Protein AF-A0A949Y051-F1 (afdb_monomer_lite)

Radius of gyration: 19.14 Å; chains: 1; bounding box: 57×43×47 Å

Secondary structure (DSSP, 8-state):
------THHHHHHTS-----EE-HHHHHHHHT--HHHHHHHHHHTTPPPEEETTEEEEEHHHHHHHHHHHHHS-S-------

pLDDT: mean 73.15, std 18.71, range [40.66, 91.88]

Sequence (82 aa):
MQSQEGPVKRAFEASSPSHYLLTPRELASRFGLSPHETWLVLFRSELRTHLRRGHQVVDVRTFVAAWLDAATAPPNRKGGHR

Structure (mmCIF, N/CA/C/O backbone):
data_AF-A0A949Y051-F1
#
_entry.id   AF-A0A949Y051-F1
#
loop_
_atom_site.group_PDB
_atom_site.id
_atom_site.type_symbol
_atom_site.label_atom_id
_atom_site.label_alt_id
_atom_site.label_comp_id
_atom_site.label_asym_id
_atom_site.label_entity_id
_atom_site.label_seq_id
_atom_site.pdbx_PDB_ins_code
_atom_site.Cartn_x
_atom_site.Cartn_y
_atom_site.Cartn_z
_atom_site.occupancy
_atom_site.B_iso_or_equiv
_atom_site.auth_seq_id
_atom_site.auth_comp_id
_atom_site.auth_asym_id
_atom_site.auth_atom_id
_atom_site.pdbx_PDB_model_num
ATOM 1 N N . MET 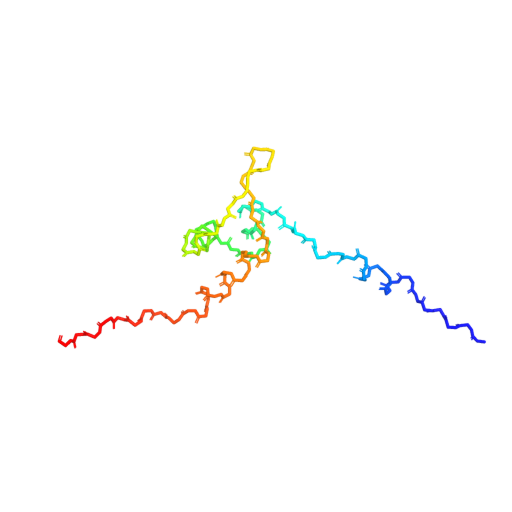A 1 1 ? -39.231 -29.823 7.885 1.00 43.53 1 MET A N 1
ATOM 2 C CA . MET A 1 1 ? -37.759 -29.829 7.764 1.00 43.53 1 MET A CA 1
ATOM 3 C C . MET A 1 1 ? -37.324 -28.380 7.604 1.00 43.53 1 MET A C 1
ATOM 5 O O . MET A 1 1 ? -37.694 -27.764 6.617 1.00 43.53 1 MET A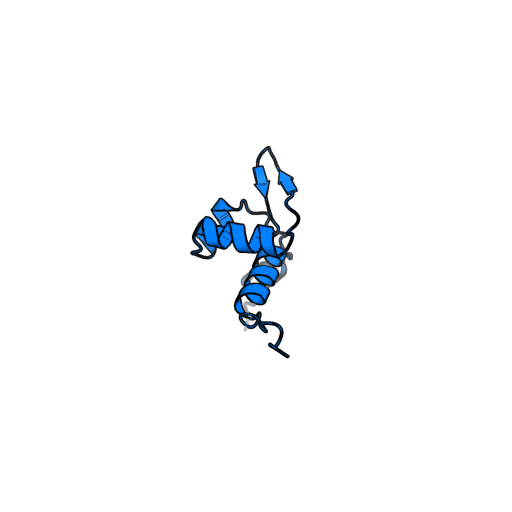 O 1
ATOM 9 N N . GLN A 1 2 ? -36.717 -27.795 8.640 1.00 44.31 2 GLN A N 1
ATOM 10 C CA . GLN A 1 2 ? -36.321 -26.382 8.670 1.00 44.31 2 GLN A CA 1
ATOM 11 C C . GLN A 1 2 ? -34.959 -26.222 7.989 1.00 44.31 2 GLN A C 1
ATOM 13 O O . GLN A 1 2 ? -33.965 -26.754 8.477 1.00 44.31 2 GLN A O 1
ATOM 18 N N . SER A 1 3 ? -34.909 -25.485 6.881 1.00 48.31 3 SER A N 1
ATOM 19 C CA . SER A 1 3 ? -33.651 -25.017 6.300 1.00 48.31 3 SER A CA 1
ATOM 20 C C . SER A 1 3 ? -33.124 -23.863 7.153 1.00 48.31 3 SER A C 1
ATOM 22 O O . SER A 1 3 ? -33.608 -22.738 7.062 1.00 48.31 3 SER A O 1
ATOM 24 N N . GLN A 1 4 ? -32.154 -24.146 8.025 1.00 46.94 4 GLN A N 1
ATOM 25 C CA . GLN A 1 4 ? -31.335 -23.121 8.670 1.00 46.94 4 GLN A CA 1
ATOM 26 C C . GLN A 1 4 ? -30.409 -22.498 7.616 1.00 46.94 4 GLN A C 1
ATOM 28 O O . GLN A 1 4 ? -29.265 -22.911 7.438 1.00 46.94 4 GLN A O 1
ATOM 33 N N . GLU A 1 5 ? -30.901 -21.496 6.891 1.00 47.62 5 GLU A N 1
ATOM 34 C CA . GLU A 1 5 ? -30.042 -20.595 6.127 1.00 47.62 5 GLU A CA 1
ATOM 35 C C . GLU A 1 5 ? -29.309 -19.685 7.117 1.00 47.62 5 GLU A C 1
ATOM 37 O O . GLU A 1 5 ? -29.872 -18.754 7.693 1.00 47.62 5 GLU A O 1
ATOM 42 N N . GLY A 1 6 ? -28.056 -20.044 7.398 1.00 47.47 6 GLY A N 1
ATOM 43 C CA . GLY A 1 6 ? -27.272 -19.455 8.473 1.00 47.47 6 GLY A CA 1
ATOM 44 C C . GLY A 1 6 ? -27.049 -17.936 8.340 1.00 47.47 6 GLY A C 1
ATOM 45 O O . GLY A 1 6 ? -26.903 -17.417 7.229 1.00 47.47 6 GLY A O 1
ATOM 46 N N . PRO A 1 7 ? -26.904 -17.218 9.473 1.00 53.56 7 PRO A N 1
ATOM 47 C CA . PRO A 1 7 ? -26.617 -15.774 9.542 1.00 53.56 7 PRO A CA 1
ATOM 48 C C . PRO A 1 7 ? -25.288 -15.350 8.883 1.00 53.56 7 PRO A C 1
ATOM 50 O O . PRO A 1 7 ? -24.986 -14.163 8.786 1.00 53.56 7 PRO A O 1
ATOM 53 N N . VAL A 1 8 ? -24.503 -16.307 8.389 1.00 52.00 8 VAL A N 1
ATOM 54 C CA . VAL A 1 8 ? -23.179 -16.101 7.794 1.00 52.00 8 VAL A CA 1
ATOM 55 C C . VAL A 1 8 ? -23.260 -15.438 6.414 1.00 52.00 8 VAL A C 1
ATOM 57 O O . VAL A 1 8 ? -22.413 -14.609 6.090 1.00 52.00 8 VAL A O 1
ATOM 60 N N . LYS A 1 9 ? -24.303 -15.723 5.615 1.00 49.00 9 LYS A N 1
ATOM 61 C CA . LYS A 1 9 ? -24.445 -15.106 4.281 1.00 49.00 9 LYS A CA 1
ATOM 62 C C . LYS A 1 9 ? -24.745 -13.602 4.355 1.00 49.00 9 LYS A C 1
ATOM 64 O O . LYS A 1 9 ? -24.201 -12.840 3.566 1.00 49.00 9 LYS A O 1
ATOM 69 N N . ARG A 1 10 ? -25.493 -13.147 5.371 1.00 47.16 10 ARG A N 1
ATOM 70 C CA . ARG A 1 10 ? -25.771 -11.710 5.579 1.00 47.16 10 ARG A CA 1
ATOM 71 C C . ARG A 1 10 ? -24.564 -10.926 6.100 1.00 47.16 10 ARG A C 1
ATOM 73 O O . ARG A 1 10 ? -24.459 -9.738 5.825 1.00 47.16 10 ARG A O 1
ATOM 80 N N . ALA A 1 11 ? -23.640 -11.569 6.815 1.00 47.41 11 ALA A N 1
ATOM 81 C CA . ALA A 1 11 ? -22.417 -10.911 7.282 1.00 47.41 11 ALA A CA 1
ATOM 82 C C . ALA A 1 11 ? -21.440 -10.598 6.131 1.00 47.41 11 ALA A C 1
ATOM 84 O O . ALA A 1 11 ? -20.698 -9.617 6.199 1.00 47.41 11 ALA A O 1
ATOM 85 N N . PHE A 1 12 ? -21.469 -11.400 5.061 1.00 47.00 12 PHE A N 1
ATOM 86 C CA . PHE A 1 12 ? -20.620 -11.194 3.887 1.00 47.00 12 PHE A CA 1
ATOM 87 C C . PHE A 1 12 ? -21.116 -10.052 2.989 1.00 47.00 12 PHE A C 1
ATOM 89 O O . PHE A 1 12 ? -20.302 -9.265 2.517 1.00 47.00 12 PHE A O 1
ATOM 96 N N . GLU A 1 13 ? -22.433 -9.893 2.825 1.00 42.97 13 GLU A N 1
ATOM 97 C CA . GLU A 1 13 ? -23.025 -8.745 2.109 1.00 42.97 13 GLU A CA 1
ATOM 98 C C . GLU A 1 13 ? -22.989 -7.438 2.922 1.00 42.97 13 GLU A C 1
ATOM 100 O O . GLU A 1 13 ? -22.999 -6.352 2.347 1.00 42.97 13 GLU A O 1
ATOM 105 N N . ALA A 1 14 ? -22.886 -7.515 4.255 1.00 40.66 14 ALA A N 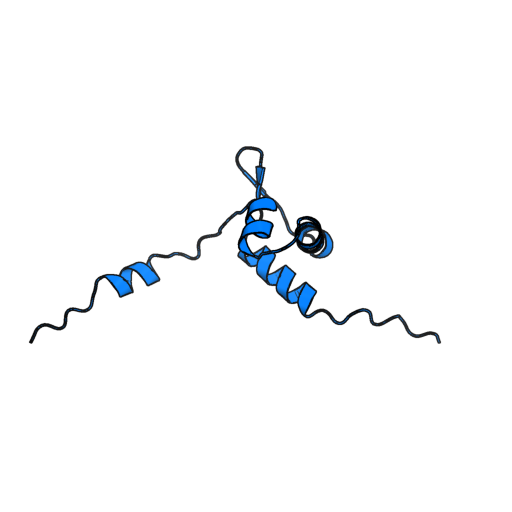1
ATOM 106 C CA . ALA A 1 14 ? -22.746 -6.346 5.129 1.00 40.66 14 ALA A CA 1
ATOM 107 C C . ALA A 1 14 ? -21.316 -5.773 5.183 1.00 40.66 14 ALA A C 1
ATOM 109 O O . ALA A 1 14 ? -21.114 -4.670 5.699 1.00 40.66 14 ALA A O 1
ATOM 110 N N . SER A 1 15 ? -20.320 -6.474 4.630 1.00 43.03 15 SER A N 1
ATOM 111 C CA . SER A 1 15 ? -18.971 -5.930 4.449 1.00 43.03 15 SER A CA 1
ATOM 112 C C . SER A 1 15 ? -18.938 -5.063 3.194 1.00 43.03 15 SER A C 1
ATOM 114 O O . SER A 1 15 ? -18.370 -5.416 2.164 1.00 43.03 15 SER A O 1
ATOM 116 N N . SER A 1 16 ? -19.600 -3.912 3.319 1.00 44.72 16 SER A N 1
ATOM 117 C CA . SER A 1 16 ? -19.490 -2.731 2.463 1.00 44.72 16 SER A CA 1
ATOM 118 C C . SER A 1 16 ? -18.058 -2.578 1.927 1.00 44.72 16 SER A C 1
ATOM 120 O O . SER A 1 16 ? -17.130 -2.880 2.691 1.00 44.72 16 SER A O 1
ATOM 122 N N . PRO A 1 17 ? -17.837 -2.113 0.677 1.00 48.62 17 PRO A N 1
ATOM 123 C CA . PRO A 1 17 ? -16.506 -1.913 0.105 1.00 48.62 17 PRO A CA 1
ATOM 124 C C . PRO A 1 17 ? -15.761 -0.894 0.962 1.00 48.62 17 PRO A C 1
ATOM 126 O O . PRO A 1 17 ? -15.826 0.315 0.760 1.00 48.62 17 PRO A O 1
ATOM 129 N N . SER A 1 18 ? -15.110 -1.398 1.999 1.00 53.94 18 SER A N 1
ATOM 130 C CA . SER A 1 18 ? -14.519 -0.580 3.031 1.00 53.94 18 SER A CA 1
ATOM 131 C C . SER A 1 18 ? -13.299 0.028 2.376 1.00 53.94 18 SER A C 1
ATOM 133 O O . SER A 1 18 ? -12.373 -0.684 1.987 1.00 53.94 18 SER A O 1
ATOM 135 N N . HIS A 1 19 ? -13.342 1.341 2.165 1.00 61.28 19 HIS A N 1
ATOM 136 C CA . HIS A 1 19 ? -12.178 2.133 1.796 1.00 61.28 19 HIS A CA 1
ATOM 137 C C . HIS A 1 19 ? -11.182 2.014 2.954 1.00 61.28 19 HIS A C 1
ATOM 139 O O . HIS A 1 19 ? -11.181 2.820 3.887 1.00 61.28 19 HIS A O 1
ATOM 145 N N . TYR A 1 20 ? -10.408 0.930 2.960 1.00 80.50 20 TYR A N 1
ATOM 146 C CA . TYR A 1 20 ? -9.374 0.696 3.947 1.00 80.50 20 TYR A CA 1
ATOM 147 C C . TYR A 1 20 ? -8.264 1.692 3.649 1.00 80.50 20 TYR A C 1
ATOM 149 O O . TYR A 1 20 ? -7.505 1.534 2.698 1.00 80.50 20 TYR A O 1
ATOM 157 N N . LEU A 1 21 ? -8.218 2.753 4.446 1.00 87.56 21 LEU A N 1
ATOM 158 C CA . LEU A 1 21 ? -7.125 3.706 4.448 1.00 87.56 21 LEU A CA 1
ATOM 159 C C . LEU A 1 21 ? -6.069 3.190 5.419 1.00 87.56 21 LEU A C 1
ATOM 161 O O . LEU A 1 21 ? -6.307 3.169 6.625 1.00 87.56 21 LEU A O 1
ATOM 165 N N . LEU A 1 22 ? -4.923 2.775 4.894 1.00 89.31 22 LEU A N 1
ATOM 166 C CA . LEU A 1 22 ? -3.809 2.272 5.691 1.00 89.31 22 LEU A CA 1
ATOM 167 C C . LEU A 1 22 ? -2.604 3.185 5.545 1.00 89.31 22 LEU A C 1
ATOM 169 O O . LEU A 1 22 ? -2.371 3.771 4.488 1.00 89.31 22 LEU A O 1
ATOM 173 N N . THR A 1 23 ? -1.809 3.299 6.601 1.00 91.88 23 THR A N 1
ATOM 174 C CA . THR A 1 23 ? -0.503 3.947 6.487 1.00 91.88 23 THR A CA 1
ATOM 175 C C . THR A 1 23 ? 0.424 3.125 5.582 1.00 91.88 23 THR A C 1
ATOM 177 O O . THR A 1 23 ? 0.274 1.903 5.491 1.00 91.88 23 THR A O 1
ATOM 180 N N . PRO A 1 24 ? 1.445 3.739 4.955 1.00 90.62 24 PRO A N 1
ATOM 181 C CA . PRO A 1 24 ? 2.462 2.999 4.206 1.00 90.62 24 PRO A CA 1
ATOM 182 C C . PRO A 1 24 ? 3.087 1.852 5.010 1.00 90.62 24 PRO A C 1
ATOM 184 O O . PRO A 1 24 ? 3.348 0.780 4.479 1.00 90.62 24 PRO A O 1
ATOM 187 N N . ARG A 1 25 ? 3.273 2.041 6.321 1.00 90.69 25 ARG A N 1
ATOM 188 C CA . ARG A 1 25 ? 3.818 1.005 7.204 1.00 90.69 25 ARG A CA 1
ATOM 189 C C . ARG A 1 25 ? 2.876 -0.192 7.352 1.00 90.69 25 ARG A C 1
ATOM 191 O O . ARG A 1 25 ? 3.333 -1.332 7.348 1.00 90.69 25 ARG A O 1
ATOM 198 N N . GLU A 1 26 ? 1.577 0.055 7.483 1.00 91.44 26 GLU A N 1
ATOM 199 C CA . GLU A 1 26 ? 0.571 -1.008 7.553 1.00 91.44 26 GLU A CA 1
ATOM 200 C C . GLU A 1 26 ? 0.434 -1.745 6.218 1.00 91.44 26 GLU A C 1
ATOM 202 O O . GLU A 1 26 ? 0.322 -2.968 6.215 1.00 91.44 26 GLU A O 1
ATOM 207 N N . LEU A 1 27 ? 0.511 -1.029 5.091 1.00 89.75 27 LEU A N 1
ATOM 208 C CA . LEU A 1 27 ? 0.554 -1.632 3.756 1.00 89.75 27 LEU A CA 1
ATOM 209 C C . LEU A 1 27 ? 1.760 -2.565 3.611 1.00 89.75 27 LEU A C 1
ATOM 211 O O . LEU A 1 27 ? 1.587 -3.732 3.265 1.00 89.75 27 LEU A O 1
ATOM 215 N N . ALA A 1 28 ? 2.956 -2.082 3.957 1.00 90.69 28 ALA A N 1
ATOM 216 C CA . ALA A 1 28 ? 4.186 -2.869 3.919 1.00 90.69 28 ALA A CA 1
ATOM 217 C C . ALA A 1 28 ? 4.047 -4.169 4.727 1.00 90.69 28 ALA A C 1
ATOM 219 O O . ALA A 1 28 ? 4.277 -5.262 4.214 1.00 90.69 28 ALA A O 1
ATOM 220 N N . SER A 1 29 ? 3.566 -4.058 5.970 1.00 90.00 29 SER A N 1
ATOM 221 C CA . SER A 1 29 ? 3.358 -5.215 6.843 1.00 90.00 29 SER A CA 1
ATOM 222 C C . SER A 1 29 ? 2.302 -6.186 6.316 1.00 90.00 29 SER A C 1
ATOM 224 O O . SER A 1 29 ? 2.438 -7.389 6.519 1.00 90.00 29 SER A O 1
ATOM 226 N N . ARG A 1 30 ? 1.231 -5.688 5.689 1.00 87.62 30 ARG A N 1
ATOM 227 C CA . ARG A 1 30 ? 0.101 -6.515 5.251 1.00 87.62 30 ARG A CA 1
ATOM 228 C C . ARG A 1 30 ? 0.382 -7.264 3.953 1.00 87.62 30 ARG A C 1
ATOM 230 O O . ARG A 1 30 ? -0.102 -8.379 3.793 1.00 87.62 30 ARG A O 1
ATOM 237 N N . PHE A 1 31 ? 1.151 -6.659 3.053 1.00 85.56 31 PHE A N 1
ATOM 238 C CA . PHE A 1 31 ? 1.508 -7.242 1.758 1.00 85.56 31 PHE A CA 1
ATOM 239 C C . PHE A 1 31 ? 2.907 -7.873 1.744 1.00 85.56 31 PHE A C 1
ATOM 241 O O . PHE A 1 31 ? 3.339 -8.361 0.705 1.00 85.56 31 PHE A O 1
ATOM 248 N N . GLY A 1 32 ? 3.610 -7.884 2.882 1.00 88.06 32 GLY A N 1
ATOM 249 C CA . GLY A 1 32 ? 4.957 -8.448 2.984 1.00 88.06 32 GLY A CA 1
ATOM 250 C C . GLY A 1 32 ? 5.998 -7.680 2.165 1.00 88.06 32 GLY A C 1
ATOM 251 O O . GLY A 1 32 ? 6.985 -8.269 1.736 1.00 88.06 32 GLY A O 1
ATOM 252 N N . LEU A 1 33 ? 5.771 -6.386 1.929 1.00 87.62 33 LEU A N 1
ATOM 253 C CA . LEU A 1 33 ? 6.660 -5.528 1.149 1.00 87.62 33 LEU A CA 1
ATOM 254 C C . LEU A 1 33 ? 7.696 -4.866 2.052 1.00 87.62 33 LEU A C 1
ATOM 256 O O . LEU A 1 33 ? 7.409 -4.488 3.192 1.00 87.62 33 LEU A O 1
ATOM 260 N N . SER A 1 34 ? 8.890 -4.629 1.516 1.00 91.44 34 SER A N 1
ATOM 261 C CA . SER A 1 34 ? 9.847 -3.747 2.177 1.00 91.44 34 SER A CA 1
ATOM 262 C C . SER A 1 34 ? 9.345 -2.289 2.182 1.00 91.44 34 SER A C 1
ATOM 264 O O . SER A 1 34 ? 8.547 -1.882 1.323 1.00 91.44 34 SER A O 1
ATOM 266 N N . PRO A 1 35 ? 9.833 -1.443 3.113 1.00 87.81 35 PRO A N 1
ATOM 267 C CA . PRO A 1 35 ? 9.539 -0.010 3.094 1.00 87.81 35 PRO A CA 1
ATOM 268 C C . PRO A 1 35 ? 9.910 0.651 1.760 1.00 87.81 35 PRO A C 1
ATOM 270 O O . PRO A 1 35 ? 9.196 1.533 1.293 1.00 87.81 35 PRO A O 1
ATOM 273 N N . HIS A 1 36 ? 10.995 0.190 1.130 1.00 88.25 36 HIS A N 1
ATOM 274 C CA . HIS A 1 36 ? 11.461 0.690 -0.159 1.00 88.25 36 HIS A CA 1
ATOM 275 C C . HIS A 1 36 ? 10.500 0.331 -1.302 1.00 88.25 36 HIS A C 1
ATOM 277 O O . HIS A 1 36 ? 10.112 1.208 -2.067 1.00 88.25 36 HIS A O 1
ATOM 283 N N . GLU A 1 37 ? 10.051 -0.924 -1.393 1.00 87.19 37 GLU A N 1
ATOM 284 C CA . GLU A 1 37 ? 9.062 -1.344 -2.400 1.00 87.19 37 GLU A CA 1
ATOM 285 C C . GLU A 1 37 ? 7.731 -0.616 -2.230 1.00 87.19 37 GLU A C 1
ATOM 287 O O . GLU A 1 37 ? 7.147 -0.141 -3.202 1.00 87.19 37 GLU A O 1
ATOM 292 N N . THR A 1 38 ? 7.283 -0.458 -0.985 1.00 89.50 38 THR A N 1
ATOM 293 C CA . THR A 1 38 ? 6.065 0.298 -0.683 1.00 89.50 38 THR A CA 1
ATOM 294 C C . THR A 1 38 ? 6.196 1.748 -1.146 1.00 89.50 38 THR A C 1
ATOM 296 O O . THR A 1 38 ? 5.280 2.288 -1.763 1.00 89.50 38 THR A O 1
ATOM 299 N N . TRP A 1 39 ? 7.349 2.377 -0.900 1.00 88.62 39 TRP A N 1
ATOM 300 C CA . TRP A 1 39 ? 7.619 3.741 -1.349 1.00 88.62 39 TRP A CA 1
ATOM 301 C C . TRP A 1 39 ? 7.662 3.847 -2.878 1.00 88.62 39 TRP A C 1
ATOM 303 O O . TRP A 1 39 ? 7.104 4.787 -3.436 1.00 88.62 39 TRP A O 1
ATOM 313 N N . LEU A 1 40 ? 8.249 2.862 -3.567 1.00 88.69 40 LEU A N 1
ATOM 314 C CA . LEU A 1 40 ? 8.266 2.812 -5.030 1.00 88.69 40 LEU A CA 1
ATOM 315 C C . LEU A 1 40 ? 6.858 2.755 -5.622 1.00 88.69 40 LEU A C 1
ATOM 317 O O . LEU A 1 40 ? 6.584 3.498 -6.559 1.00 88.69 40 LEU A O 1
ATOM 321 N N . VAL A 1 41 ? 5.966 1.923 -5.079 1.00 87.56 41 VAL A N 1
ATOM 322 C CA . VAL A 1 41 ? 4.570 1.846 -5.546 1.00 87.56 41 VAL A CA 1
ATOM 323 C C . VAL A 1 41 ? 3.860 3.184 -5.346 1.00 87.56 41 VAL A C 1
ATOM 325 O O . VAL A 1 41 ? 3.194 3.670 -6.261 1.00 87.56 41 VAL A O 1
ATOM 328 N N . LEU A 1 42 ? 4.036 3.801 -4.174 1.00 87.19 42 LEU A N 1
ATOM 329 C CA . LEU A 1 42 ? 3.424 5.087 -3.841 1.00 87.19 42 LEU A CA 1
ATOM 330 C C . LEU A 1 42 ? 3.913 6.219 -4.749 1.00 87.19 42 LEU A C 1
ATOM 332 O O . LEU A 1 42 ? 3.101 6.988 -5.257 1.00 87.19 42 LEU A O 1
ATOM 336 N N . PHE A 1 43 ? 5.225 6.316 -4.959 1.00 84.50 43 PHE A N 1
ATOM 337 C CA . PHE A 1 43 ? 5.835 7.430 -5.677 1.00 84.50 43 PHE A CA 1
ATOM 338 C C . PHE A 1 43 ? 5.753 7.268 -7.198 1.00 84.50 43 PHE A C 1
ATOM 340 O O . PHE A 1 43 ? 5.408 8.218 -7.891 1.00 84.50 43 PHE A O 1
ATOM 347 N N . ARG A 1 44 ? 6.026 6.068 -7.737 1.00 81.19 44 ARG A N 1
ATOM 348 C CA . ARG A 1 44 ? 5.999 5.835 -9.195 1.00 81.19 44 ARG A CA 1
ATOM 349 C C . ARG A 1 44 ? 4.600 5.906 -9.785 1.00 81.19 44 ARG A C 1
ATOM 351 O O . ARG A 1 44 ? 4.476 6.238 -10.955 1.00 81.19 44 ARG A O 1
ATOM 358 N N . SER A 1 45 ? 3.583 5.581 -8.993 1.00 80.69 45 SER A N 1
ATOM 359 C CA . SER A 1 45 ? 2.189 5.577 -9.448 1.00 80.69 45 SER A CA 1
ATOM 360 C C . SER A 1 45 ? 1.439 6.839 -9.018 1.00 80.69 45 SER A C 1
ATOM 362 O O . SER A 1 45 ? 0.212 6.861 -9.076 1.00 80.69 45 SER A O 1
ATOM 364 N N . GLU A 1 46 ? 2.172 7.856 -8.536 1.00 82.94 46 GLU A N 1
ATOM 365 C CA . GLU A 1 46 ? 1.649 9.149 -8.076 1.00 82.94 46 GLU A CA 1
ATOM 366 C C . GLU A 1 46 ? 0.427 8.993 -7.156 1.00 82.94 46 GLU A C 1
ATOM 368 O O . GLU A 1 46 ? -0.569 9.717 -7.251 1.00 82.94 46 GLU A O 1
ATOM 373 N N . LEU A 1 47 ? 0.483 7.995 -6.262 1.00 84.94 47 LEU A N 1
ATOM 374 C CA . LEU A 1 47 ? -0.665 7.630 -5.448 1.00 84.94 47 LEU A CA 1
ATOM 375 C C . LEU A 1 47 ? -1.000 8.755 -4.485 1.00 84.94 47 LEU A C 1
ATOM 377 O O . LEU A 1 47 ? -0.199 9.155 -3.637 1.00 84.94 47 LEU A O 1
ATOM 381 N N . ARG A 1 48 ? -2.241 9.228 -4.578 1.00 80.75 48 ARG A N 1
ATOM 382 C CA . ARG A 1 48 ? -2.745 10.261 -3.686 1.00 80.75 48 ARG A CA 1
ATOM 383 C C . ARG A 1 48 ? -2.815 9.716 -2.262 1.00 80.75 48 ARG A C 1
ATOM 385 O O . ARG A 1 48 ? -3.581 8.799 -1.967 1.00 80.75 48 ARG A O 1
ATOM 392 N N . THR A 1 49 ? -2.032 10.313 -1.372 1.00 86.75 49 THR A N 1
ATOM 393 C CA . THR A 1 49 ? -2.126 10.059 0.063 1.00 86.75 49 THR A CA 1
ATOM 394 C C . THR A 1 49 ? -3.099 11.046 0.704 1.00 86.75 49 THR A C 1
ATOM 396 O O . THR A 1 49 ? -3.316 12.165 0.233 1.00 86.75 49 THR A O 1
ATOM 399 N N . HIS A 1 50 ? -3.728 10.615 1.788 1.00 86.31 50 HIS A N 1
ATOM 400 C CA . HIS A 1 50 ? -4.616 11.428 2.603 1.00 86.31 50 HIS A CA 1
ATOM 401 C C . HIS A 1 50 ? -3.996 11.614 3.980 1.00 86.31 50 HIS A C 1
ATOM 403 O O . HIS A 1 50 ? -3.401 10.688 4.523 1.00 86.31 50 HIS A O 1
ATOM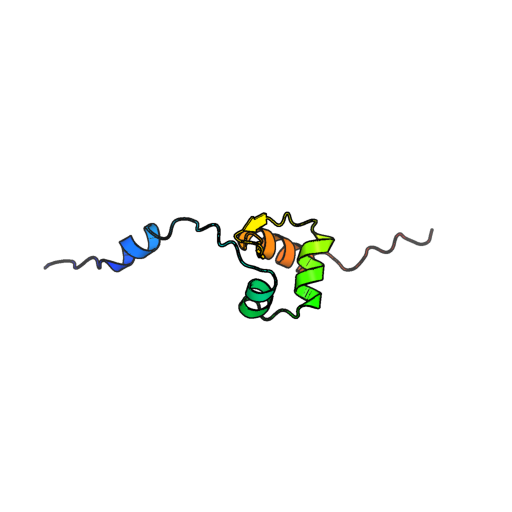 409 N N . LEU A 1 51 ? -4.179 12.782 4.590 1.00 88.88 51 LEU A N 1
ATOM 410 C CA . LEU A 1 51 ? -3.797 12.983 5.983 1.00 88.88 51 LEU A CA 1
ATOM 411 C C . LEU A 1 51 ? -4.982 12.629 6.891 1.00 88.88 51 LEU A C 1
ATOM 413 O O . LEU A 1 51 ? -6.041 13.253 6.826 1.00 88.88 51 LEU A O 1
ATOM 417 N N . ARG A 1 52 ? -4.819 11.626 7.754 1.00 82.50 52 ARG A N 1
ATOM 418 C CA . ARG A 1 52 ? -5.803 11.225 8.769 1.00 82.50 52 ARG A CA 1
ATOM 419 C C . ARG A 1 52 ? -5.125 11.204 10.132 1.00 82.50 52 ARG A C 1
ATOM 421 O O . ARG A 1 52 ? -4.198 10.435 10.348 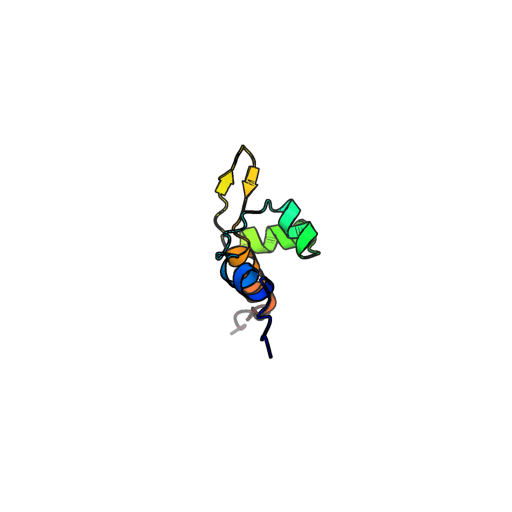1.00 82.50 52 ARG A O 1
ATOM 428 N N . ARG A 1 53 ? -5.602 12.045 11.059 1.00 83.81 53 ARG A N 1
ATOM 429 C CA . ARG A 1 53 ? -5.088 12.131 12.444 1.00 83.81 53 ARG A CA 1
ATOM 430 C C . ARG A 1 53 ? -3.557 12.308 12.516 1.00 83.81 53 ARG A C 1
ATOM 432 O O . ARG A 1 53 ? -2.909 11.708 13.359 1.00 83.81 53 ARG A O 1
ATOM 439 N N . GLY A 1 54 ? -2.984 13.094 11.602 1.00 88.50 54 GLY A N 1
ATOM 440 C CA . GLY A 1 54 ? -1.534 13.331 11.532 1.00 88.50 54 GLY A CA 1
ATOM 441 C C . GLY A 1 54 ? -0.726 12.246 10.809 1.00 88.50 54 GLY A C 1
ATOM 442 O O . GLY A 1 54 ? 0.478 12.406 10.642 1.00 88.50 54 GLY A O 1
ATOM 443 N N . HIS A 1 55 ? -1.367 11.180 10.324 1.00 87.00 55 HIS A N 1
ATOM 444 C CA . HIS A 1 55 ? -0.715 10.122 9.557 1.00 87.00 55 HIS A CA 1
ATOM 445 C C . HIS A 1 55 ? -1.102 10.189 8.082 1.00 87.00 55 HIS A C 1
ATOM 447 O O . HIS A 1 55 ? -2.267 10.409 7.744 1.00 87.00 55 HIS A O 1
ATOM 453 N N . GLN A 1 56 ? -0.127 9.973 7.200 1.00 89.56 56 GLN A N 1
ATOM 454 C CA . GLN A 1 56 ? -0.406 9.743 5.786 1.00 89.56 56 GLN A CA 1
ATOM 455 C C . GLN A 1 56 ? -0.979 8.339 5.618 1.00 89.56 56 GLN A C 1
ATOM 457 O O . GLN A 1 56 ? -0.370 7.362 6.053 1.00 89.56 56 GLN A O 1
ATOM 462 N N . VAL A 1 57 ? -2.145 8.252 4.993 1.00 90.75 57 VAL A N 1
ATOM 463 C CA . VAL A 1 57 ? -2.847 7.009 4.697 1.00 90.75 57 VAL A CA 1
ATOM 464 C C . VAL A 1 57 ? -3.182 6.938 3.218 1.00 90.75 57 VAL A C 1
ATOM 466 O O . VAL A 1 57 ? -3.394 7.957 2.561 1.00 90.75 57 VAL A O 1
ATOM 469 N N . VAL A 1 58 ? -3.233 5.727 2.692 1.00 89.94 58 VAL A N 1
ATOM 470 C CA . VAL A 1 58 ? -3.485 5.435 1.285 1.00 89.94 58 VAL A CA 1
ATOM 471 C C . VAL A 1 58 ? -4.622 4.435 1.213 1.00 89.94 58 VAL A C 1
ATOM 473 O O . VAL A 1 58 ? -4.721 3.530 2.044 1.00 89.94 58 VAL A O 1
ATOM 476 N N . ASP A 1 59 ? -5.491 4.615 0.227 1.00 89.56 59 ASP A N 1
ATOM 477 C CA . ASP A 1 59 ? -6.526 3.638 -0.067 1.00 89.56 59 ASP A CA 1
ATOM 478 C C . ASP A 1 59 ? -5.899 2.328 -0.557 1.00 89.56 59 ASP A C 1
ATOM 480 O O . ASP A 1 59 ? -5.156 2.294 -1.540 1.00 89.56 59 ASP A O 1
ATOM 484 N N . VAL A 1 60 ? -6.210 1.237 0.143 1.00 88.31 60 VAL A N 1
ATOM 485 C CA . VAL A 1 60 ? -5.652 -0.091 -0.129 1.00 88.31 60 VAL A CA 1
ATOM 486 C C . VAL A 1 60 ? -5.972 -0.560 -1.543 1.00 88.31 60 VAL A C 1
ATOM 488 O O . VAL A 1 60 ? -5.117 -1.178 -2.168 1.00 88.31 60 VAL A O 1
ATOM 491 N N . ARG A 1 61 ? -7.165 -0.275 -2.082 1.00 86.19 61 ARG A N 1
ATOM 492 C CA . ARG A 1 61 ? -7.519 -0.728 -3.438 1.00 86.19 61 ARG A CA 1
ATOM 493 C C . ARG A 1 61 ? -6.662 -0.025 -4.477 1.00 86.19 61 ARG A C 1
ATOM 495 O O . ARG A 1 61 ? -6.144 -0.682 -5.375 1.00 86.19 61 ARG A O 1
ATOM 502 N N . THR A 1 62 ? -6.486 1.283 -4.323 1.00 87.88 62 THR A N 1
ATOM 503 C CA . THR A 1 62 ? -5.635 2.086 -5.206 1.00 87.88 62 THR A CA 1
ATOM 504 C C . THR A 1 62 ? -4.181 1.624 -5.118 1.00 87.88 62 THR A C 1
ATOM 506 O O . THR A 1 62 ? -3.533 1.434 -6.143 1.00 87.88 62 THR A O 1
ATOM 509 N N . PHE A 1 63 ? -3.691 1.352 -3.903 1.00 90.12 63 PHE A N 1
ATOM 510 C CA . PHE A 1 63 ? -2.351 0.809 -3.697 1.00 90.12 63 PHE A CA 1
ATOM 511 C C . PHE A 1 63 ? -2.157 -0.555 -4.368 1.00 90.12 63 PHE A C 1
ATOM 513 O O . PHE A 1 63 ? -1.179 -0.748 -5.081 1.00 90.12 63 PHE A O 1
ATOM 520 N N . VAL A 1 64 ? -3.089 -1.494 -4.179 1.00 87.81 64 VAL A N 1
ATOM 521 C CA . VAL A 1 64 ? -3.009 -2.834 -4.780 1.00 87.81 64 VAL A CA 1
ATOM 522 C C . VAL A 1 64 ? -3.076 -2.762 -6.303 1.00 87.81 64 VAL A C 1
ATOM 524 O O . VAL A 1 64 ? -2.300 -3.441 -6.966 1.00 87.81 64 VAL A O 1
ATOM 527 N N . ALA A 1 65 ? -3.955 -1.927 -6.865 1.00 87.88 65 ALA A N 1
ATOM 528 C CA . ALA A 1 65 ? -4.046 -1.744 -8.311 1.00 87.88 65 ALA A CA 1
ATOM 529 C C . ALA A 1 65 ? -2.716 -1.245 -8.895 1.00 87.88 65 ALA A C 1
ATOM 531 O O . ALA A 1 65 ? -2.210 -1.825 -9.850 1.00 87.88 65 ALA A O 1
ATOM 532 N N . ALA A 1 66 ? -2.116 -0.232 -8.270 1.00 87.94 66 ALA A N 1
ATOM 533 C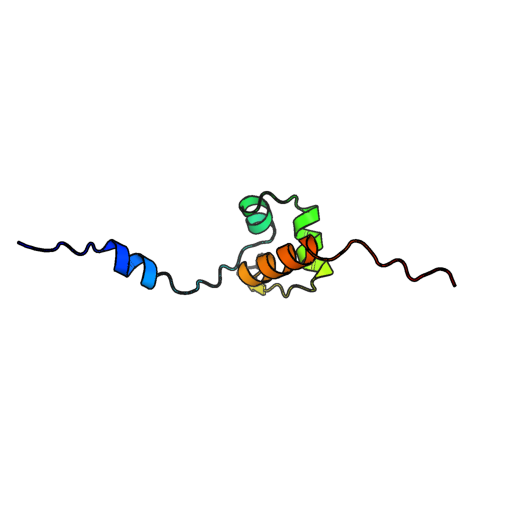 CA . ALA A 1 66 ? -0.815 0.295 -8.664 1.00 87.94 66 ALA A CA 1
ATOM 534 C C . ALA A 1 66 ? 0.328 -0.709 -8.469 1.00 87.94 66 ALA A C 1
ATOM 536 O O . ALA A 1 66 ? 1.231 -0.794 -9.294 1.00 87.94 66 ALA A O 1
ATOM 537 N N . TRP A 1 67 ? 0.300 -1.492 -7.391 1.00 86.81 67 TRP A N 1
ATOM 538 C CA . TRP A 1 67 ? 1.305 -2.523 -7.151 1.00 86.81 67 TRP A CA 1
ATOM 539 C C . TRP A 1 67 ? 1.249 -3.632 -8.208 1.00 86.81 67 TRP A C 1
ATOM 541 O O . TRP A 1 67 ? 2.288 -4.040 -8.723 1.00 86.81 67 TRP A O 1
ATOM 551 N N . LEU A 1 68 ? 0.045 -4.081 -8.574 1.00 85.19 68 LEU A N 1
ATOM 552 C CA . LEU A 1 68 ? -0.156 -5.064 -9.640 1.00 85.19 68 LEU A CA 1
ATOM 553 C C . LEU A 1 68 ? 0.235 -4.506 -11.014 1.00 85.19 68 LEU A C 1
ATOM 555 O O . LEU A 1 68 ? 0.871 -5.211 -11.796 1.00 85.19 68 LEU A O 1
ATOM 559 N N . ASP A 1 69 ? -0.091 -3.244 -11.298 1.00 83.44 69 ASP A N 1
ATOM 560 C CA . ASP A 1 69 ? 0.349 -2.559 -12.518 1.00 83.44 69 ASP A CA 1
ATOM 561 C C . ASP A 1 69 ? 1.884 -2.496 -12.586 1.00 83.44 69 ASP A C 1
ATOM 563 O O . ASP A 1 69 ? 2.488 -2.951 -13.554 1.00 83.44 69 ASP A O 1
ATOM 567 N N . ALA A 1 70 ? 2.544 -2.090 -11.498 1.00 77.00 70 ALA A N 1
ATOM 568 C CA . ALA A 1 70 ? 4.002 -2.051 -11.414 1.00 77.00 70 ALA A CA 1
ATOM 569 C C . ALA A 1 70 ? 4.662 -3.437 -11.539 1.00 77.00 70 ALA A C 1
ATOM 571 O O . ALA A 1 70 ? 5.767 -3.538 -12.073 1.00 77.00 70 ALA A O 1
ATOM 572 N N . ALA A 1 71 ? 4.004 -4.499 -11.063 1.00 73.38 71 ALA A N 1
ATOM 573 C CA . ALA A 1 71 ? 4.479 -5.877 -11.192 1.00 73.38 71 ALA A CA 1
ATOM 574 C C . ALA A 1 71 ? 4.294 -6.450 -12.610 1.00 73.38 71 ALA A C 1
ATOM 576 O O . ALA A 1 71 ? 5.005 -7.378 -12.995 1.00 73.38 71 ALA A O 1
ATOM 577 N N . THR A 1 72 ? 3.344 -5.914 -13.381 1.00 69.19 72 THR A N 1
ATOM 578 C CA . THR A 1 72 ? 3.020 -6.370 -14.743 1.00 69.19 72 THR A CA 1
ATOM 579 C C . THR A 1 72 ? 3.581 -5.456 -15.835 1.00 69.19 72 THR A C 1
ATOM 581 O O . THR A 1 72 ? 3.649 -5.864 -16.997 1.00 69.19 72 THR A O 1
ATOM 584 N N . ALA A 1 73 ? 4.049 -4.257 -15.478 1.00 58.19 73 ALA A N 1
ATOM 585 C CA . ALA A 1 73 ? 4.716 -3.337 -16.383 1.00 58.19 73 ALA A CA 1
ATOM 586 C C . ALA A 1 73 ? 6.008 -3.971 -16.939 1.00 58.19 73 ALA A C 1
ATOM 588 O O . ALA A 1 73 ? 6.903 -4.340 -16.169 1.00 58.19 73 ALA A O 1
ATOM 589 N N . PRO A 1 74 ? 6.154 -4.100 -18.273 1.00 54.75 74 PRO A N 1
ATOM 590 C CA . PRO A 1 74 ? 7.340 -4.702 -18.861 1.00 54.75 74 PRO A CA 1
ATOM 591 C C . PRO A 1 74 ? 8.590 -3.880 -18.499 1.00 54.75 74 PRO A C 1
ATOM 593 O O . PRO A 1 74 ? 8.561 -2.646 -18.572 1.00 54.75 74 PRO A O 1
ATOM 596 N N . PRO A 1 75 ? 9.712 -4.528 -18.133 1.00 51.47 75 PRO A N 1
ATOM 597 C CA . PRO A 1 75 ? 10.936 -3.829 -17.774 1.00 51.47 75 PRO A CA 1
ATOM 598 C C . PRO A 1 75 ? 11.488 -3.128 -19.017 1.00 51.47 75 PRO A C 1
ATOM 600 O O . PRO A 1 75 ? 12.037 -3.781 -19.892 1.00 51.47 75 PRO A O 1
ATOM 603 N N . ASN A 1 76 ? 11.334 -1.804 -19.108 1.00 48.97 76 ASN A N 1
ATOM 604 C CA . ASN A 1 76 ? 11.974 -0.931 -20.097 1.00 48.97 76 ASN A CA 1
ATOM 605 C C . ASN A 1 76 ? 12.004 -1.468 -21.545 1.00 48.97 76 ASN A C 1
ATOM 607 O O . ASN A 1 76 ? 12.958 -2.127 -21.967 1.00 48.97 76 ASN A O 1
ATOM 611 N N . ARG A 1 77 ? 11.099 -0.977 -22.402 1.00 46.44 77 ARG A N 1
ATOM 612 C CA . ARG A 1 77 ? 11.525 -0.683 -23.778 1.00 46.44 77 ARG A CA 1
ATOM 613 C C . ARG A 1 77 ? 12.583 0.418 -23.681 1.00 46.44 77 ARG A C 1
ATOM 615 O O . ARG A 1 77 ? 12.257 1.600 -23.677 1.00 46.44 77 ARG A O 1
ATOM 622 N N . LYS A 1 78 ? 13.859 0.027 -23.568 1.00 48.91 78 LYS A N 1
ATOM 623 C CA . LYS A 1 78 ? 14.970 0.886 -23.982 1.00 48.91 78 LYS A CA 1
ATOM 624 C C . LYS A 1 78 ? 14.598 1.388 -25.374 1.00 48.91 78 LYS A C 1
ATOM 626 O O . LYS A 1 78 ? 14.409 0.573 -26.280 1.00 48.91 78 LYS A O 1
ATOM 631 N N . GLY A 1 79 ? 14.422 2.701 -25.510 1.00 45.41 79 GLY A N 1
ATOM 632 C CA . GLY A 1 79 ? 14.354 3.348 -26.811 1.00 45.41 79 GLY A CA 1
ATOM 633 C C . GLY A 1 79 ? 15.483 2.792 -27.670 1.00 45.41 79 GLY A C 1
ATOM 634 O O . GLY A 1 79 ? 16.622 2.682 -27.211 1.00 45.41 79 GLY A O 1
ATOM 635 N N . GLY A 1 80 ? 15.118 2.314 -28.856 1.00 44.25 80 GLY A N 1
ATOM 636 C CA . GLY A 1 80 ? 16.056 1.709 -29.779 1.00 44.25 80 GLY A CA 1
ATOM 637 C C . GLY A 1 80 ? 17.196 2.674 -30.070 1.00 44.25 80 GLY A C 1
ATOM 638 O O . GLY A 1 80 ? 16.963 3.834 -30.395 1.00 44.25 80 GLY A O 1
ATOM 639 N N . HIS A 1 81 ? 18.421 2.167 -29.982 1.00 43.44 81 HIS A N 1
ATOM 640 C CA . HIS A 1 81 ? 19.506 2.702 -30.785 1.00 43.44 81 HIS A CA 1
ATOM 641 C C . HIS A 1 81 ? 19.085 2.578 -32.254 1.00 43.44 81 HIS A C 1
ATOM 643 O O . HIS A 1 81 ? 19.036 1.470 -32.795 1.00 43.44 81 HIS A O 1
ATOM 649 N N . ARG A 1 82 ? 18.742 3.705 -32.869 1.00 59.38 82 ARG A N 1
ATOM 650 C CA . ARG A 1 82 ? 18.822 3.931 -34.308 1.00 59.38 82 ARG A CA 1
ATOM 651 C C . ARG A 1 82 ? 19.385 5.319 -34.529 1.00 59.38 82 ARG A C 1
ATOM 653 O O . ARG A 1 82 ? 18.888 6.243 -33.852 1.00 59.38 82 ARG A O 1
#

Foldseek 3Di:
DDPCPDPVVVVVVVPDPDQDWAALVVLCVVVVHDSVLSVCLCVVLVFDWDQDPNTTTGRPVSSVVSSVCVVPPPDDPPPDDD